Protein AF-A0A7C7RI71-F1 (afdb_monomer_lite)

Foldseek 3Di:
DAAPQPRDDDPDWAQAPQQRGTHDPQCNDCVNRVNPRPD

Secondary structure (DSSP, 8-sta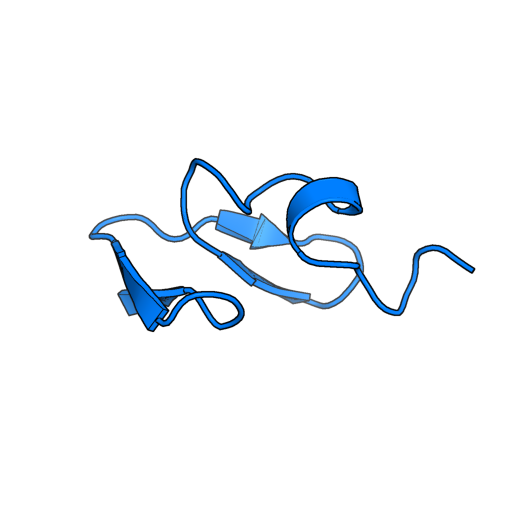te):
-B-TTT--B-SSPEEPTTT--EE-TTT-SGGGGT-TT--

pLDDT: mean 89.54, std 5.53, range [61.81, 94.25]

Structure (mmCIF, N/CA/C/O backbone):
data_AF-A0A7C7RI71-F1
#
_entry.id   AF-A0A7C7RI71-F1
#
loop_
_atom_site.group_PDB
_atom_site.id
_atom_site.type_symbol
_atom_site.label_atom_id
_atom_site.label_alt_id
_atom_site.label_comp_id
_atom_site.label_asym_id
_atom_site.label_entity_id
_atom_site.label_seq_id
_atom_site.pdbx_PDB_ins_code
_atom_site.Cartn_x
_atom_site.Cartn_y
_atom_site.Cartn_z
_atom_site.occupancy
_atom_site.B_iso_or_equiv
_atom_site.auth_seq_id
_atom_site.auth_comp_id
_atom_site.auth_asym_id
_atom_site.auth_atom_id
_atom_site.pdbx_PDB_model_num
ATOM 1 N N . MET A 1 1 ? -4.455 2.861 9.961 1.00 81.62 1 MET A N 1
ATOM 2 C CA . MET A 1 1 ? -3.814 3.574 8.824 1.00 81.62 1 MET A CA 1
ATOM 3 C C . MET A 1 1 ? -4.503 3.115 7.544 1.00 81.62 1 MET A C 1
ATOM 5 O O . MET A 1 1 ? -5.048 2.023 7.549 1.00 81.62 1 MET A O 1
ATOM 9 N N . LYS A 1 2 ? -4.551 3.919 6.477 1.00 90.44 2 LYS A N 1
ATOM 10 C CA . LYS A 1 2 ? -5.244 3.527 5.235 1.00 90.44 2 LYS A CA 1
ATOM 11 C C . LYS A 1 2 ? -4.254 3.006 4.198 1.00 90.44 2 LYS A C 1
ATOM 13 O O . LYS A 1 2 ? -3.175 3.576 4.059 1.00 90.44 2 LYS A O 1
ATOM 18 N N . CYS A 1 3 ? -4.621 1.946 3.483 1.00 93.31 3 CYS A N 1
ATOM 19 C CA . CYS A 1 3 ? -3.881 1.474 2.320 1.00 93.31 3 CYS A CA 1
ATOM 20 C C . CYS A 1 3 ? -3.853 2.578 1.258 1.00 93.31 3 CYS A C 1
ATOM 22 O O . CYS A 1 3 ? -4.902 3.086 0.871 1.00 93.31 3 CYS A O 1
ATOM 24 N N . GLN A 1 4 ? -2.666 2.933 0.771 1.00 92.31 4 GLN A N 1
ATOM 25 C CA . GLN A 1 4 ? -2.513 3.992 -0.232 1.00 92.31 4 GLN A CA 1
ATOM 26 C C . GLN A 1 4 ? -3.027 3.600 -1.623 1.00 92.31 4 GLN A C 1
ATOM 28 O O . GLN A 1 4 ? -3.212 4.477 -2.456 1.00 92.31 4 GLN A O 1
ATOM 33 N N . TYR A 1 5 ? -3.272 2.308 -1.857 1.00 91.56 5 TYR A N 1
ATOM 34 C CA . TYR A 1 5 ? -3.788 1.794 -3.123 1.00 91.56 5 TYR A CA 1
ATOM 35 C C . TYR A 1 5 ? -5.323 1.718 -3.129 1.00 91.56 5 TYR A C 1
ATOM 37 O O . TYR A 1 5 ? -5.975 2.407 -3.904 1.00 91.56 5 TYR A O 1
ATOM 45 N N . CYS A 1 6 ? -5.926 0.946 -2.217 1.00 92.94 6 CYS A N 1
ATOM 46 C CA . CYS A 1 6 ? -7.383 0.748 -2.191 1.00 92.94 6 CYS A CA 1
ATOM 47 C C . CYS A 1 6 ? -8.133 1.577 -1.135 1.00 92.94 6 CYS A C 1
ATOM 49 O O . CYS A 1 6 ? -9.359 1.536 -1.081 1.00 92.94 6 CYS A O 1
ATOM 51 N N . GLY A 1 7 ? -7.429 2.285 -0.248 1.00 91.06 7 GLY A N 1
ATOM 52 C CA . GLY A 1 7 ? -8.044 3.060 0.834 1.00 91.06 7 GLY A CA 1
ATOM 53 C C . GLY A 1 7 ? -8.531 2.243 2.038 1.00 91.06 7 GLY A C 1
ATOM 54 O O . GLY A 1 7 ? -9.068 2.840 2.972 1.00 91.06 7 GLY A O 1
ATOM 55 N N . ALA A 1 8 ? -8.332 0.918 2.053 1.00 91.56 8 ALA A N 1
ATOM 56 C CA . ALA A 1 8 ? -8.750 0.050 3.155 1.00 91.56 8 ALA A CA 1
ATOM 57 C C . ALA A 1 8 ? -8.120 0.474 4.489 1.00 91.56 8 ALA A C 1
ATOM 59 O O . ALA A 1 8 ? -6.920 0.749 4.560 1.00 91.56 8 ALA A O 1
ATOM 60 N N . GLU A 1 9 ? -8.928 0.524 5.547 1.00 92.12 9 GLU A N 1
ATOM 61 C CA . GLU A 1 9 ? -8.453 0.818 6.896 1.00 92.12 9 GLU A CA 1
ATOM 62 C C . GLU A 1 9 ? -7.838 -0.422 7.520 1.00 92.12 9 GLU A C 1
ATOM 64 O O . GLU A 1 9 ? -8.545 -1.349 7.890 1.00 92.12 9 GLU A O 1
ATOM 69 N N . GLU A 1 10 ? -6.517 -0.396 7.673 1.00 87.38 10 GLU A N 1
ATOM 70 C CA . GLU A 1 10 ? -5.769 -1.464 8.313 1.00 87.38 10 GLU A CA 1
ATOM 71 C C . GLU A 1 10 ? -5.147 -0.998 9.632 1.00 87.38 10 GLU A C 1
ATOM 73 O O . GLU A 1 10 ? -4.502 0.064 9.693 1.00 87.38 10 GLU A O 1
ATOM 78 N N . PRO A 1 11 ? -5.300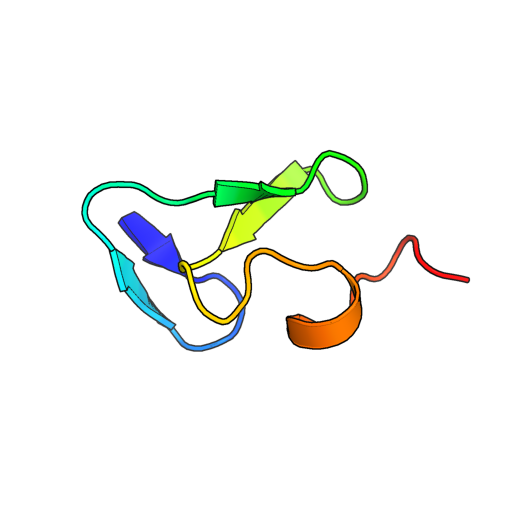 -1.789 10.706 1.00 87.44 11 PRO A N 1
ATOM 79 C CA . PRO A 1 11 ? -4.664 -1.495 11.982 1.00 87.44 11 PRO A CA 1
ATOM 80 C C . PRO A 1 11 ? -3.140 -1.651 11.897 1.00 87.44 11 PRO A C 1
ATOM 82 O O . PRO A 1 11 ? -2.420 -0.916 12.569 1.00 87.44 11 PRO A O 1
ATOM 85 N N . LEU A 1 12 ? -2.648 -2.550 11.036 1.00 88.56 12 LEU A N 1
ATOM 86 C CA . LEU A 1 12 ? -1.227 -2.826 10.825 1.00 88.56 12 LEU A CA 1
ATOM 87 C C . LEU A 1 12 ? -0.888 -2.755 9.327 1.00 88.56 12 LEU A C 1
ATOM 89 O O . LEU A 1 12 ? -0.924 -3.772 8.636 1.00 88.56 12 LEU A O 1
ATOM 93 N N . PRO A 1 13 ? -0.577 -1.562 8.795 1.00 91.12 13 PRO A N 1
ATOM 94 C CA . PRO A 1 13 ? -0.199 -1.430 7.397 1.00 91.12 13 PRO A CA 1
ATOM 95 C C . PRO A 1 13 ? 1.195 -2.014 7.143 1.00 91.12 13 PRO A C 1
ATOM 97 O O . PRO A 1 13 ? 2.127 -1.834 7.929 1.00 91.12 13 PRO A O 1
ATOM 100 N N . PHE A 1 14 ? 1.360 -2.647 5.988 1.00 92.62 14 PHE A N 1
ATOM 101 C CA . PHE A 1 14 ? 2.647 -3.105 5.488 1.00 92.62 14 PHE A CA 1
ATOM 102 C C . PHE A 1 14 ? 3.358 -1.977 4.756 1.00 92.62 14 PHE A C 1
ATOM 104 O O . PHE A 1 14 ? 2.801 -1.379 3.838 1.00 92.62 14 PHE A O 1
ATOM 111 N N . LYS A 1 15 ? 4.606 -1.709 5.139 1.00 92.50 15 LYS A N 1
ATOM 112 C CA . LYS A 1 15 ? 5.464 -0.778 4.412 1.00 92.50 15 LYS A CA 1
ATOM 113 C C . LYS A 1 15 ? 6.181 -1.517 3.286 1.00 92.50 15 LYS A C 1
ATOM 115 O O . LYS A 1 15 ? 6.949 -2.440 3.551 1.00 92.50 15 LYS A O 1
ATOM 120 N N . CYS A 1 16 ? 5.957 -1.101 2.046 1.00 92.25 16 CYS A N 1
ATOM 121 C CA . CYS A 1 16 ? 6.686 -1.628 0.901 1.00 92.25 16 CYS A CA 1
ATOM 122 C C . CYS A 1 16 ? 8.166 -1.199 0.989 1.00 92.25 16 CYS A C 1
ATOM 124 O O . CYS A 1 16 ? 8.431 -0.006 1.156 1.00 92.25 16 CYS A O 1
ATOM 126 N N . PRO A 1 17 ? 9.141 -2.121 0.884 1.00 89.38 17 PRO A N 1
ATOM 127 C CA . PRO A 1 17 ? 10.562 -1.778 0.966 1.00 89.38 17 PRO A CA 1
ATOM 128 C C . PRO A 1 17 ? 11.093 -1.084 -0.296 1.00 89.38 17 PRO A C 1
ATOM 130 O O . PRO A 1 17 ? 12.163 -0.491 -0.238 1.00 89.38 17 PRO A O 1
ATOM 133 N N . PHE A 1 18 ? 10.353 -1.144 -1.407 1.00 90.19 18 PHE A N 1
ATOM 134 C CA . PHE A 1 18 ? 10.734 -0.534 -2.679 1.00 90.19 18 PHE A CA 1
ATOM 135 C C . PHE A 1 18 ? 10.255 0.922 -2.750 1.00 90.19 18 PHE A C 1
ATOM 137 O O . PHE A 1 18 ? 11.054 1.844 -2.657 1.00 90.19 18 PHE A O 1
ATOM 144 N N . CYS A 1 19 ? 8.936 1.143 -2.805 1.00 91.62 19 CYS A N 1
ATOM 145 C CA . CYS A 1 19 ? 8.358 2.488 -2.911 1.00 91.62 19 CYS A CA 1
ATOM 146 C C . CYS A 1 19 ? 8.177 3.208 -1.559 1.00 91.62 19 CYS A C 1
ATOM 148 O O . CYS A 1 19 ? 7.833 4.387 -1.521 1.00 91.62 19 CYS A O 1
ATOM 150 N N . GLY A 1 20 ? 8.349 2.512 -0.429 1.00 91.25 20 GLY A N 1
ATOM 151 C CA . GLY A 1 20 ? 8.176 3.084 0.911 1.00 91.25 20 GLY A CA 1
ATOM 152 C C . GLY A 1 20 ? 6.724 3.331 1.342 1.00 91.25 20 GLY A C 1
ATOM 153 O O . GLY A 1 20 ? 6.518 3.819 2.457 1.00 91.25 20 GLY A O 1
ATOM 154 N N . GLY A 1 21 ? 5.739 3.004 0.496 1.00 91.88 21 GLY A N 1
ATOM 155 C CA . GLY A 1 21 ? 4.310 3.213 0.748 1.00 91.88 21 GLY A CA 1
ATOM 156 C C . GLY A 1 21 ? 3.691 2.219 1.737 1.00 91.88 21 GLY A C 1
ATOM 157 O O . GLY A 1 21 ? 4.248 1.151 1.991 1.00 91.88 21 GLY A O 1
ATOM 158 N N . TYR A 1 22 ? 2.529 2.576 2.289 1.00 93.88 22 TYR A N 1
ATOM 159 C CA . TYR A 1 22 ? 1.771 1.779 3.257 1.00 93.88 22 TYR A CA 1
ATOM 160 C C . TYR A 1 22 ? 0.553 1.108 2.617 1.00 93.88 22 TYR A C 1
ATOM 162 O O . TYR A 1 22 ? -0.342 1.769 2.083 1.00 93.88 22 TYR A O 1
ATOM 170 N N . PHE A 1 23 ? 0.480 -0.215 2.734 1.00 93.69 23 PHE A N 1
ATOM 171 C CA . PHE A 1 23 ? -0.532 -1.037 2.076 1.00 93.69 23 PHE A CA 1
ATOM 172 C C . PHE A 1 23 ? -1.195 -2.029 3.034 1.00 93.69 23 PHE A C 1
ATOM 174 O O . PHE A 1 23 ? -0.665 -2.329 4.103 1.00 93.69 23 PHE A O 1
ATOM 181 N N . CYS A 1 24 ? -2.383 -2.518 2.674 1.00 94.25 24 CYS A N 1
ATOM 182 C CA . CYS A 1 24 ? -3.061 -3.564 3.439 1.00 94.25 24 CYS A CA 1
ATOM 183 C C . CYS A 1 24 ? -2.457 -4.948 3.174 1.00 94.25 24 CYS A C 1
ATOM 185 O O . CYS A 1 24 ? -1.612 -5.100 2.293 1.00 94.25 24 CYS A O 1
ATOM 187 N N . VAL A 1 25 ? -2.902 -5.967 3.916 1.00 91.25 25 VAL A N 1
ATOM 188 C CA . VAL A 1 25 ? -2.430 -7.350 3.749 1.00 91.25 25 VAL A CA 1
ATOM 189 C C . VAL A 1 25 ? -2.594 -7.868 2.315 1.00 91.25 25 VAL A C 1
ATOM 191 O O . VAL A 1 25 ? -1.708 -8.577 1.838 1.00 91.25 25 VAL A O 1
ATOM 194 N N . ASP A 1 26 ? -3.652 -7.464 1.608 1.00 92.06 26 ASP A N 1
ATOM 195 C CA . ASP A 1 26 ? -3.884 -7.819 0.203 1.00 92.06 26 ASP A CA 1
ATOM 196 C C . ASP A 1 26 ? -2.937 -7.091 -0.751 1.00 92.06 26 ASP A C 1
ATOM 198 O O . ASP A 1 26 ? -2.445 -7.676 -1.708 1.00 92.06 26 ASP A O 1
ATOM 202 N N . HIS A 1 27 ? -2.602 -5.836 -0.459 1.00 93.06 27 HIS A N 1
ATOM 203 C CA . HIS A 1 27 ? -1.762 -4.991 -1.310 1.00 93.06 27 HIS A CA 1
ATOM 204 C C . HIS A 1 27 ? -0.300 -4.911 -0.837 1.00 93.06 27 HIS A C 1
ATOM 206 O O . HIS A 1 27 ? 0.461 -4.067 -1.300 1.00 93.06 27 HIS A O 1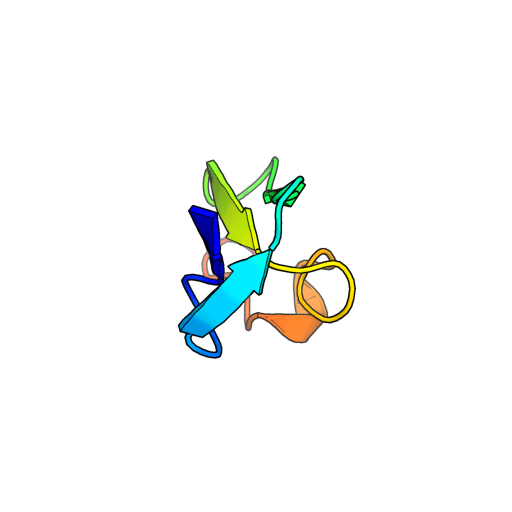
ATOM 212 N N . ARG A 1 28 ? 0.125 -5.785 0.087 1.00 90.75 28 ARG A N 1
ATOM 213 C CA . ARG A 1 28 ? 1.484 -5.771 0.660 1.00 90.75 28 ARG A CA 1
ATOM 214 C C . ARG A 1 28 ? 2.574 -6.134 -0.348 1.00 90.75 28 ARG A C 1
ATOM 216 O O . ARG A 1 28 ? 3.725 -5.744 -0.170 1.00 90.75 28 ARG A O 1
ATOM 223 N N . LEU A 1 29 ? 2.226 -6.923 -1.363 1.00 90.44 29 LEU A N 1
ATOM 224 C CA . LEU A 1 29 ? 3.157 -7.344 -2.401 1.00 90.44 29 LEU A CA 1
ATOM 225 C C . LEU A 1 29 ? 3.301 -6.241 -3.455 1.00 90.44 29 LEU A C 1
ATOM 227 O O . LEU A 1 29 ? 2.292 -5.621 -3.792 1.00 90.44 29 LEU A O 1
ATOM 231 N N . PRO A 1 30 ? 4.511 -6.020 -3.997 1.00 89.25 30 PRO A N 1
ATOM 232 C CA . PRO A 1 30 ? 4.762 -5.013 -5.030 1.00 89.25 30 PRO A CA 1
ATOM 233 C C . PRO A 1 30 ? 3.828 -5.126 -6.243 1.00 89.25 30 PRO A C 1
ATOM 235 O O . PRO A 1 30 ? 3.315 -4.130 -6.739 1.00 89.25 30 PRO A O 1
ATOM 238 N N . GLU A 1 31 ? 3.559 -6.354 -6.670 1.00 88.75 31 GLU A N 1
ATOM 239 C CA . GLU A 1 31 ? 2.670 -6.706 -7.781 1.00 88.75 31 GLU A CA 1
ATOM 240 C C . GLU A 1 31 ? 1.189 -6.387 -7.511 1.00 88.75 31 GLU A C 1
ATOM 242 O O . GLU A 1 31 ? 0.447 -6.102 -8.445 1.00 88.75 31 GLU A O 1
ATOM 247 N N . ASN A 1 32 ? 0.759 -6.338 -6.246 1.00 90.50 32 ASN A N 1
ATOM 248 C CA . ASN A 1 32 ? -0.645 -6.100 -5.901 1.00 90.50 32 ASN A CA 1
ATOM 249 C C . ASN A 1 32 ? -1.001 -4.611 -5.797 1.00 90.50 32 ASN A C 1
ATOM 251 O O . ASN A 1 32 ? -2.175 -4.270 -5.876 1.00 90.50 32 ASN A O 1
ATOM 255 N N . HIS A 1 33 ? -0.024 -3.723 -5.604 1.00 91.12 33 HIS A N 1
ATOM 256 C CA . HIS A 1 33 ? -0.251 -2.271 -5.582 1.00 91.12 33 HIS A CA 1
ATOM 257 C C . HIS A 1 33 ? 0.395 -1.546 -6.762 1.00 91.12 33 HIS A C 1
ATOM 259 O O . HIS A 1 33 ? 0.626 -0.341 -6.669 1.00 91.12 33 HIS A O 1
ATOM 265 N N . GLU A 1 34 ? 0.723 -2.285 -7.827 1.00 88.12 34 GLU A N 1
ATOM 266 C CA . GLU A 1 34 ? 1.384 -1.760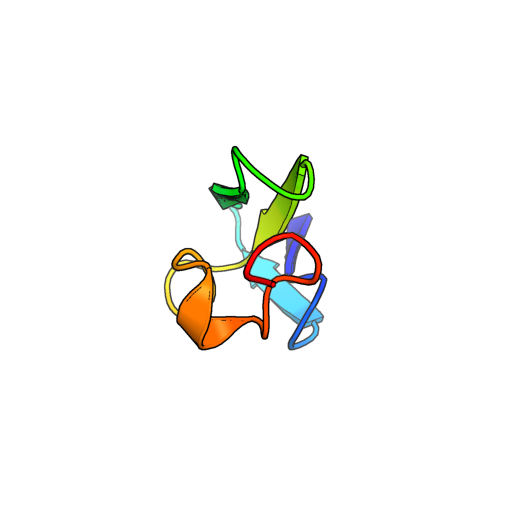 -9.027 1.00 88.12 34 GLU A CA 1
ATOM 267 C C . GLU A 1 34 ? 2.609 -0.903 -8.664 1.00 88.12 34 GLU A C 1
ATOM 269 O O . GLU A 1 34 ? 2.693 0.282 -8.989 1.00 88.12 34 GLU A O 1
ATOM 274 N N . CYS A 1 35 ? 3.540 -1.488 -7.899 1.00 91.00 35 CYS A N 1
ATOM 275 C CA . CYS A 1 35 ? 4.662 -0.753 -7.325 1.00 91.00 35 CYS A CA 1
ATOM 276 C C . CYS A 1 35 ? 5.453 0.003 -8.411 1.00 91.00 35 CYS A C 1
ATOM 278 O O . CYS A 1 35 ? 5.943 -0.623 -9.349 1.00 91.00 35 CYS A O 1
ATOM 280 N N . PRO A 1 36 ?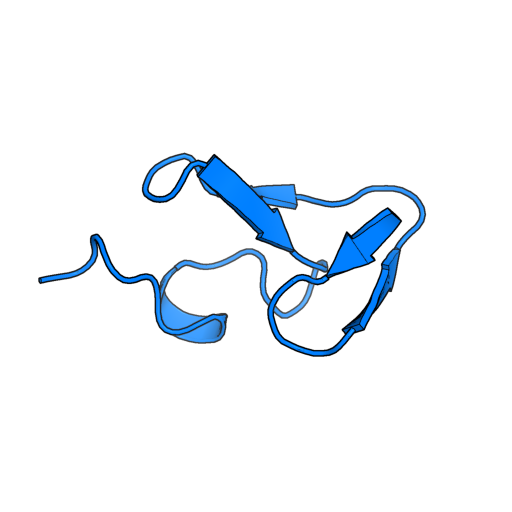 5.651 1.327 -8.275 1.00 86.06 36 PRO A N 1
ATOM 281 C CA . PRO A 1 36 ? 6.315 2.133 -9.304 1.00 86.06 36 PRO A CA 1
ATOM 282 C C . PRO A 1 36 ? 7.803 1.792 -9.483 1.00 86.06 36 PRO A C 1
ATOM 284 O O . PRO A 1 36 ? 8.362 2.022 -10.545 1.00 86.06 36 PRO A O 1
ATOM 287 N N . GLU A 1 37 ? 8.433 1.208 -8.463 1.00 85.12 37 GLU A N 1
ATOM 288 C CA . GLU A 1 37 ? 9.847 0.799 -8.473 1.00 85.12 37 GLU A CA 1
ATOM 289 C C . GLU A 1 37 ? 10.081 -0.596 -9.094 1.00 85.12 37 GLU A C 1
ATOM 291 O O . GLU A 1 37 ? 11.178 -1.137 -9.001 1.00 85.12 37 GLU A O 1
ATOM 296 N N . LEU A 1 38 ? 9.049 -1.224 -9.672 1.00 77.94 38 LEU A N 1
ATOM 297 C CA . LEU A 1 38 ? 9.109 -2.570 -10.265 1.00 77.94 38 LEU A CA 1
ATOM 298 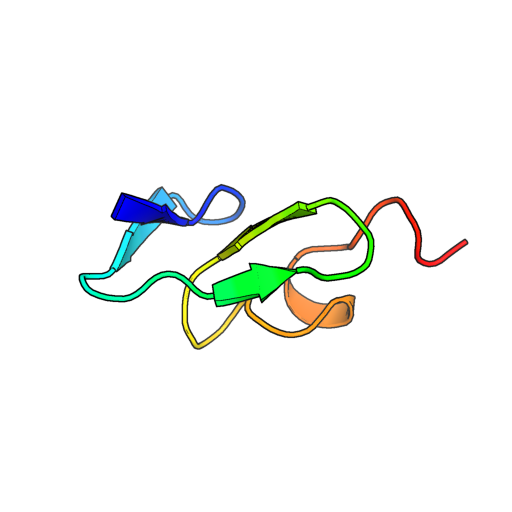C C . LEU A 1 38 ? 9.449 -2.554 -11.777 1.00 77.94 38 LEU A C 1
ATOM 300 O O . LEU A 1 38 ? 9.132 -3.515 -12.479 1.00 77.94 38 LEU A O 1
ATOM 304 N N . TRP A 1 39 ? 10.051 -1.470 -12.280 1.00 61.81 39 TRP A N 1
ATOM 305 C CA . TRP A 1 39 ? 10.459 -1.293 -13.685 1.00 61.81 39 TRP A CA 1
ATOM 306 C C . TRP A 1 39 ? 11.867 -1.811 -13.987 1.00 61.81 39 TRP A C 1
ATOM 308 O O . TRP A 1 39 ? 12.774 -1.621 -13.146 1.00 61.81 39 TRP A O 1
#

Sequence (39 aa):
MKCQYCGAEEPLPFKCPFCGGYFCVDHRLPENHECPELW

Radius of gyration: 8.94 Å; chains: 1; bounding box: 20×12×26 Å